Protein AF-A0A843DDK5-F1 (afdb_monomer)

Secondary structure (DSSP, 8-state):
--PPPPPPPPPSS---SHHHHHHHHSS--SEEEEESS----STTSHHHHHHHHHHHTT--EEEEES--SS-TT-GGGGTT-S-SSEEEEE--SS-HHHHHB-TTSPBPPS--

Mean predicted aligned error: 5.79 Å

Foldseek 3Di:
DDDQAAAADDDPAAAAALVVLCVRPVDQFQEEEEELADDDCDCLWQVNVVCRVVNRSVTRYHYQYNFDPVPPVCCSVCRRHDHNHYYHYDYGSDDPQVVQADPVSHGDDDDD

pLDDT: mean 89.42, std 11.55, range [43.41, 98.38]

Sequence (112 aa):
MFTARPPLPQPKYLPIQQAEAKKLWNKNPDIILVSADAYVDHPSFPTALLGRTLIEAGYSVAVISQPDWKDRSGKSFAEFGKPNLFFAVVPGAVDPMINAYTPALRKRRDDA

Radius of gyration: 15.98 Å; Cα contacts (8 Å, |Δi|>4): 189; chains: 1; bounding box: 42×28×43 Å

Structure (mmCIF, N/CA/C/O backbone):
data_AF-A0A843DDK5-F1
#
_entry.id   AF-A0A843DDK5-F1
#
loop_
_atom_site.group_PDB
_atom_site.id
_atom_site.type_symbol
_atom_site.label_atom_id
_atom_site.label_alt_id
_atom_site.label_comp_id
_atom_site.label_asym_id
_atom_site.label_entity_id
_atom_site.label_seq_id
_atom_site.pdbx_PDB_ins_code
_atom_site.Cartn_x
_atom_site.Cartn_y
_atom_site.Cartn_z
_atom_site.occupancy
_atom_site.B_iso_or_equiv
_atom_site.auth_seq_id
_atom_site.auth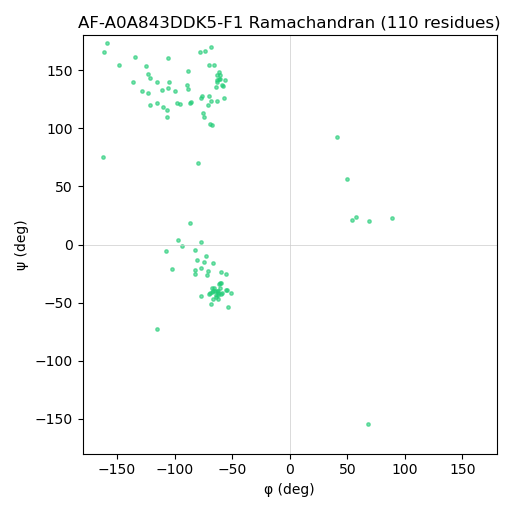_comp_id
_atom_site.auth_asym_id
_atom_site.auth_atom_id
_atom_site.pdbx_PDB_model_num
ATOM 1 N N . MET A 1 1 ? -19.831 -17.045 12.026 1.00 43.41 1 MET A N 1
ATOM 2 C CA . MET A 1 1 ? -20.463 -16.047 11.139 1.00 43.41 1 MET A CA 1
ATOM 3 C C . MET A 1 1 ? -19.477 -14.888 11.027 1.00 43.41 1 MET A C 1
ATOM 5 O O . MET A 1 1 ? -19.295 -14.187 12.011 1.00 43.41 1 MET A O 1
ATOM 9 N N . PHE A 1 2 ? -18.724 -14.773 9.929 1.00 55.59 2 PHE A N 1
ATOM 10 C CA . PHE A 1 2 ? -17.819 -13.633 9.733 1.00 55.59 2 PHE A CA 1
ATOM 11 C C . PHE A 1 2 ? -18.684 -12.426 9.376 1.00 55.59 2 PHE A C 1
ATOM 13 O O . PHE A 1 2 ? -19.304 -12.414 8.316 1.00 55.59 2 PHE A O 1
ATOM 20 N N . THR A 1 3 ? -18.802 -11.452 10.273 1.00 60.28 3 THR A N 1
ATOM 21 C CA . THR A 1 3 ? -19.447 -10.187 9.928 1.00 60.28 3 THR A CA 1
ATOM 22 C C . THR A 1 3 ? -18.506 -9.441 8.987 1.00 60.28 3 THR A C 1
ATOM 24 O O . THR A 1 3 ? -17.344 -9.198 9.318 1.00 60.28 3 THR A O 1
ATOM 27 N N . ALA A 1 4 ? -18.972 -9.144 7.774 1.00 69.31 4 ALA A N 1
ATOM 28 C CA . ALA A 1 4 ? -18.212 -8.325 6.839 1.00 69.31 4 ALA A CA 1
ATOM 29 C C . ALA A 1 4 ? -17.916 -6.967 7.497 1.00 69.31 4 ALA A C 1
ATOM 31 O O . ALA A 1 4 ? -18.791 -6.390 8.152 1.00 69.31 4 ALA A O 1
ATOM 32 N N . ARG A 1 5 ? -16.680 -6.471 7.365 1.00 86.31 5 ARG A N 1
ATOM 33 C CA . ARG A 1 5 ? -16.356 -5.115 7.820 1.00 86.31 5 ARG A CA 1
ATOM 34 C C . ARG A 1 5 ? -17.175 -4.108 7.006 1.00 86.31 5 ARG A C 1
ATOM 36 O O . ARG A 1 5 ? -17.346 -4.315 5.806 1.00 86.31 5 ARG A O 1
ATOM 43 N N . PRO A 1 6 ? -17.672 -3.026 7.628 1.00 89.62 6 PRO A N 1
ATOM 44 C CA . PRO A 1 6 ? -18.293 -1.951 6.871 1.00 89.62 6 PRO A CA 1
ATOM 45 C C . PRO A 1 6 ? -17.254 -1.297 5.938 1.00 89.62 6 PRO A C 1
ATOM 47 O O . PRO A 1 6 ? -16.083 -1.199 6.323 1.00 89.62 6 PRO A O 1
ATOM 50 N N . PRO A 1 7 ? -17.663 -0.841 4.741 1.00 90.38 7 PRO A N 1
ATOM 51 C CA . PRO A 1 7 ? -16.771 -0.160 3.808 1.00 90.38 7 PRO A CA 1
ATOM 52 C C . PRO A 1 7 ? -16.206 1.118 4.434 1.00 90.38 7 PRO A C 1
ATOM 54 O O . PRO A 1 7 ? -16.911 1.840 5.146 1.00 90.38 7 PRO A O 1
ATOM 57 N N . LEU A 1 8 ? -14.937 1.417 4.152 1.00 95.38 8 LEU A N 1
ATOM 58 C CA . LEU A 1 8 ? -14.329 2.693 4.525 1.00 95.38 8 LEU A CA 1
ATOM 59 C C . LEU A 1 8 ? -14.555 3.733 3.413 1.00 95.38 8 LEU A C 1
ATOM 61 O O . LEU A 1 8 ? -14.621 3.372 2.236 1.00 95.38 8 LEU A O 1
ATOM 65 N N . PRO A 1 9 ? -14.664 5.031 3.751 1.00 95.19 9 PRO A N 1
ATOM 66 C CA . PRO A 1 9 ? -14.788 6.080 2.747 1.00 95.19 9 PRO A CA 1
ATOM 67 C C . PRO A 1 9 ? -13.524 6.158 1.882 1.00 95.19 9 PRO A C 1
ATOM 69 O O . PRO A 1 9 ? -12.401 6.146 2.390 1.00 95.19 9 PRO A O 1
ATOM 72 N N . GLN A 1 10 ? -13.716 6.279 0.568 1.00 96.38 10 GLN A N 1
ATOM 73 C CA . GLN A 1 10 ? -12.619 6.407 -0.388 1.00 96.38 10 GLN A CA 1
ATOM 74 C C . GLN A 1 10 ? -11.910 7.765 -0.219 1.00 96.38 10 GLN A C 1
ATOM 76 O O . GLN A 1 10 ? -12.559 8.808 -0.334 1.00 96.38 10 GLN A O 1
ATOM 81 N N . PRO A 1 11 ? -10.585 7.797 0.020 1.00 96.38 11 PRO A N 1
ATOM 82 C CA . PRO A 1 11 ? -9.834 9.047 0.057 1.00 96.38 11 PRO A CA 1
ATOM 83 C C . PRO A 1 11 ? -9.657 9.611 -1.360 1.00 96.38 11 PRO A C 1
ATOM 85 O O . PRO A 1 11 ? -9.856 8.909 -2.350 1.00 96.38 11 PRO A O 1
ATOM 88 N N . LYS A 1 12 ? -9.235 10.874 -1.498 1.00 95.19 12 LYS A N 1
ATOM 89 C CA . LYS A 1 12 ? -8.925 11.435 -2.828 1.00 95.19 12 LYS A CA 1
ATOM 90 C C . LYS A 1 12 ? -7.803 10.651 -3.523 1.00 95.19 12 LYS A C 1
ATOM 92 O O . LYS A 1 12 ? -7.898 10.420 -4.718 1.00 95.19 12 LYS A O 1
ATOM 97 N N . TYR A 1 13 ? -6.812 10.207 -2.755 1.00 95.50 13 TYR A N 1
ATOM 98 C CA . TYR A 1 13 ? -5.710 9.333 -3.158 1.00 95.50 13 TYR A CA 1
ATOM 99 C C . TYR A 1 13 ? -5.297 8.453 -1.974 1.00 95.50 13 TYR A C 1
ATOM 101 O O . TYR A 1 13 ? -5.536 8.824 -0.821 1.00 95.50 13 TYR A O 1
ATOM 109 N N . LEU A 1 14 ? -4.713 7.280 -2.242 1.00 96.81 14 LEU A N 1
ATOM 110 C CA . LEU A 1 14 ? -4.161 6.422 -1.193 1.00 96.81 14 LEU A CA 1
ATOM 111 C C . LEU A 1 14 ? -3.004 7.144 -0.481 1.00 96.81 14 LEU A C 1
ATOM 113 O O . LEU A 1 14 ? -2.214 7.813 -1.150 1.00 96.81 14 LEU A O 1
ATOM 117 N N . PRO A 1 15 ? -2.887 7.024 0.854 1.00 97.12 15 PRO A N 1
ATOM 118 C CA . PRO A 1 15 ? -1.822 7.693 1.582 1.00 97.12 15 PRO A CA 1
ATOM 119 C C . PRO A 1 15 ? -0.473 7.052 1.261 1.00 97.12 15 PRO A C 1
ATOM 121 O O . PRO A 1 15 ? -0.300 5.838 1.420 1.00 97.12 15 PRO A O 1
ATOM 124 N N . ILE A 1 16 ? 0.476 7.895 0.861 1.00 95.81 16 ILE A N 1
ATOM 125 C CA . ILE A 1 16 ? 1.875 7.517 0.605 1.00 95.81 16 ILE A CA 1
ATOM 126 C C . ILE A 1 16 ? 2.824 8.026 1.692 1.00 95.81 16 ILE A C 1
ATOM 128 O O . ILE A 1 16 ? 3.990 7.671 1.686 1.00 95.81 16 ILE A O 1
ATOM 132 N N . GLN A 1 17 ? 2.318 8.818 2.644 1.00 94.44 17 GLN A N 1
ATOM 133 C CA . GLN A 1 17 ? 3.075 9.305 3.797 1.00 94.44 17 GLN A CA 1
ATOM 134 C C . GLN A 1 17 ? 2.412 8.913 5.115 1.00 94.44 17 GLN A C 1
ATOM 136 O O . GLN A 1 17 ? 1.180 8.917 5.249 1.00 94.44 17 GLN A O 1
ATOM 141 N N . GLN A 1 18 ? 3.227 8.672 6.144 1.00 93.94 18 GLN A N 1
ATOM 142 C CA . GLN A 1 18 ? 2.742 8.304 7.479 1.00 93.94 18 GLN A CA 1
ATOM 143 C C . GLN A 1 18 ? 1.745 9.325 8.061 1.00 93.94 18 GLN A C 1
ATOM 145 O O . GLN A 1 18 ? 0.748 8.943 8.680 1.00 93.94 18 GLN A O 1
ATOM 150 N N . ALA A 1 19 ? 1.983 10.623 7.847 1.00 94.38 19 ALA A N 1
ATOM 151 C CA . ALA A 1 19 ? 1.113 11.687 8.348 1.00 94.38 19 ALA A CA 1
ATOM 152 C C . ALA A 1 19 ? -0.285 11.652 7.702 1.00 94.38 19 ALA A C 1
ATOM 154 O O . ALA A 1 19 ? -1.293 11.819 8.392 1.00 94.38 19 ALA A O 1
ATOM 155 N N . GLU A 1 20 ? -0.355 11.378 6.396 1.00 95.38 20 GLU A N 1
ATOM 156 C CA . GLU A 1 20 ? -1.613 11.228 5.659 1.00 95.38 20 GLU A CA 1
ATOM 157 C C . GLU A 1 20 ? -2.383 9.993 6.124 1.00 95.38 20 GLU A C 1
ATOM 159 O O . GLU A 1 20 ? -3.572 10.086 6.431 1.00 95.38 20 GLU A O 1
ATOM 164 N N . ALA A 1 21 ? -1.697 8.851 6.253 1.00 95.94 21 ALA A N 1
ATOM 165 C CA . ALA A 1 21 ? -2.304 7.615 6.742 1.00 95.94 21 ALA A CA 1
ATOM 166 C C . ALA A 1 21 ? -2.867 7.790 8.157 1.00 95.94 21 ALA A C 1
ATOM 168 O O . ALA A 1 21 ? -3.991 7.370 8.435 1.00 95.94 21 ALA A O 1
ATOM 169 N N . LYS A 1 22 ? -2.130 8.471 9.044 1.00 94.62 22 LYS A N 1
ATOM 170 C CA . LYS A 1 22 ? -2.597 8.766 10.404 1.00 94.62 22 LYS A CA 1
ATOM 171 C C . LYS A 1 22 ? -3.835 9.663 10.397 1.00 94.62 22 LYS A C 1
ATOM 173 O O . LYS A 1 22 ? -4.754 9.418 11.173 1.00 94.62 22 LYS A O 1
ATOM 178 N N . LYS A 1 23 ? -3.882 10.662 9.510 1.00 95.19 23 LYS A N 1
ATOM 179 C CA . LYS A 1 23 ? -5.038 11.557 9.351 1.00 95.19 23 LYS A CA 1
ATOM 180 C C . LYS A 1 23 ? -6.276 10.828 8.816 1.00 95.19 23 LYS A C 1
ATOM 182 O O . LYS A 1 23 ? -7.375 11.118 9.274 1.00 95.19 23 LYS A O 1
ATOM 187 N N . LEU A 1 24 ? -6.108 9.911 7.863 1.00 96.19 24 LEU A N 1
ATOM 188 C CA . LEU A 1 24 ? -7.218 9.178 7.245 1.00 96.19 24 LEU A CA 1
ATOM 189 C C . LEU A 1 24 ? -7.757 8.061 8.142 1.00 96.19 24 LEU A C 1
ATOM 191 O O . LEU A 1 24 ? -8.968 7.899 8.269 1.00 96.19 24 LEU A O 1
ATOM 195 N N . TRP A 1 25 ? -6.865 7.283 8.755 1.00 95.19 25 TRP A N 1
ATOM 196 C CA . TRP A 1 25 ? -7.244 6.039 9.423 1.00 95.19 25 TRP A CA 1
ATOM 197 C C . TRP A 1 25 ? -7.330 6.159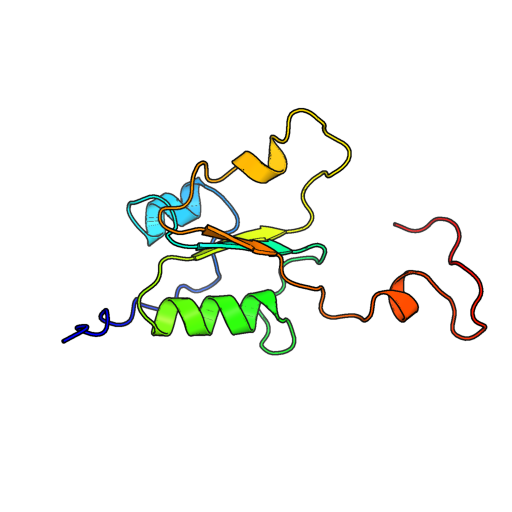 10.939 1.00 95.19 25 TRP A C 1
ATOM 199 O O . TRP A 1 25 ? -7.989 5.331 11.560 1.00 95.19 25 TRP A O 1
ATOM 209 N N . ASN A 1 26 ? -6.677 7.157 11.546 1.00 93.75 26 ASN A N 1
ATOM 210 C CA . ASN A 1 26 ? -6.553 7.304 13.002 1.00 93.75 26 ASN A CA 1
ATOM 211 C C . ASN A 1 26 ? -5.978 6.052 13.713 1.00 93.75 26 ASN A C 1
ATOM 213 O O . ASN A 1 26 ? -6.165 5.841 14.909 1.00 93.75 26 ASN A O 1
ATOM 217 N N . LYS A 1 27 ? -5.283 5.198 12.958 1.00 93.69 27 LYS A N 1
ATOM 218 C CA . LYS A 1 27 ? -4.583 3.982 13.388 1.00 93.69 27 LYS A CA 1
ATOM 219 C C . LYS A 1 27 ? -3.529 3.621 12.340 1.00 93.69 27 LYS A C 1
ATOM 221 O O . LYS A 1 27 ? -3.506 4.211 11.258 1.00 93.69 27 LYS A O 1
ATOM 226 N N . ASN A 1 28 ? -2.696 2.622 12.628 1.00 95.44 28 ASN A N 1
ATOM 227 C CA . ASN A 1 28 ? -1.830 2.045 11.602 1.00 95.44 28 ASN A CA 1
ATOM 228 C C . ASN A 1 28 ? -2.674 1.432 10.466 1.00 95.44 28 ASN A C 1
ATOM 230 O O . ASN A 1 28 ? -3.779 0.935 10.729 1.00 95.44 28 ASN A O 1
ATOM 234 N N . PRO A 1 29 ? -2.179 1.443 9.215 1.00 97.88 29 PRO A N 1
ATOM 235 C CA . PRO A 1 29 ? -2.826 0.742 8.114 1.00 97.88 29 PRO A CA 1
ATOM 236 C C . PRO A 1 29 ? -2.995 -0.747 8.432 1.00 97.88 29 PRO A C 1
ATOM 238 O O . PRO A 1 29 ? -2.127 -1.376 9.040 1.00 97.88 29 PRO A O 1
ATOM 241 N N . ASP A 1 30 ? -4.118 -1.323 8.023 1.00 97.94 30 ASP A N 1
ATOM 242 C CA . ASP A 1 30 ? -4.315 -2.764 8.099 1.00 97.94 30 ASP A CA 1
ATOM 243 C C . ASP A 1 30 ? -3.405 -3.466 7.091 1.00 97.94 30 ASP A C 1
ATOM 245 O O . ASP A 1 30 ? -2.780 -4.471 7.426 1.00 97.94 30 ASP A O 1
ATOM 249 N N . ILE A 1 31 ? -3.303 -2.904 5.885 1.00 98.38 31 ILE A N 1
ATOM 250 C CA . ILE A 1 31 ? -2.514 -3.446 4.782 1.00 98.38 31 ILE A CA 1
ATOM 251 C C . ILE A 1 31 ? -1.603 -2.344 4.239 1.00 98.38 31 ILE A C 1
ATOM 253 O O . ILE A 1 31 ? -2.053 -1.230 3.968 1.00 98.38 31 ILE A O 1
ATOM 257 N N . ILE A 1 32 ? -0.321 -2.657 4.063 1.00 98.31 32 ILE A N 1
ATOM 258 C CA . ILE A 1 32 ? 0.635 -1.771 3.388 1.00 98.31 32 ILE A CA 1
ATOM 259 C C . ILE A 1 32 ? 0.998 -2.406 2.048 1.00 98.31 32 ILE A C 1
ATOM 261 O O . ILE A 1 32 ? 1.536 -3.514 2.010 1.00 98.31 32 ILE A O 1
ATOM 265 N N . LEU A 1 33 ? 0.686 -1.715 0.954 1.00 97.75 33 LEU A N 1
ATOM 266 C CA . LEU A 1 33 ? 1.041 -2.129 -0.398 1.00 97.75 33 LEU A CA 1
ATOM 267 C C . LEU A 1 33 ? 2.451 -1.638 -0.713 1.00 97.75 33 LEU A C 1
ATOM 269 O O . LEU A 1 33 ? 2.712 -0.441 -0.658 1.00 97.75 33 LEU A O 1
ATOM 273 N N . VAL A 1 34 ? 3.347 -2.548 -1.067 1.00 96.69 34 VAL A N 1
ATOM 274 C CA . VAL A 1 34 ? 4.713 -2.237 -1.485 1.00 96.69 34 VAL A CA 1
ATOM 275 C C . VAL A 1 34 ? 4.801 -2.447 -2.989 1.00 96.69 34 VAL A C 1
ATOM 277 O O . VAL A 1 34 ? 4.618 -3.567 -3.464 1.00 96.69 34 VAL A O 1
ATOM 280 N N . SER A 1 35 ? 5.058 -1.376 -3.735 1.00 93.56 35 SER A N 1
ATOM 281 C CA . SER A 1 35 ? 5.155 -1.403 -5.196 1.00 93.56 35 SER A CA 1
ATOM 282 C C . SER A 1 35 ? 6.567 -1.060 -5.658 1.00 93.56 35 SER A C 1
ATOM 284 O O . SER A 1 35 ? 7.199 -0.153 -5.119 1.00 93.56 35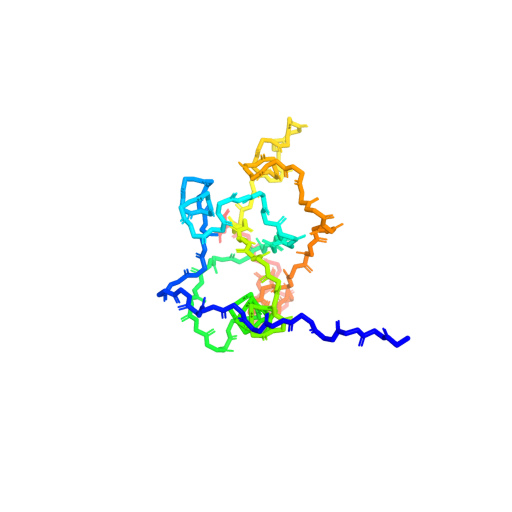 SER A O 1
ATOM 286 N N . ALA A 1 36 ? 7.049 -1.765 -6.682 1.00 87.38 36 ALA A N 1
ATOM 287 C CA . ALA A 1 36 ? 8.286 -1.419 -7.390 1.00 87.38 36 ALA A CA 1
ATOM 288 C C . ALA A 1 36 ? 8.079 -0.326 -8.461 1.00 87.38 36 ALA A C 1
ATOM 290 O O . ALA A 1 36 ? 9.041 0.115 -9.086 1.00 87.38 36 ALA A O 1
ATOM 291 N N . ASP A 1 37 ? 6.834 0.097 -8.678 1.00 88.88 37 ASP A N 1
ATOM 292 C CA . ASP A 1 37 ? 6.448 1.136 -9.630 1.00 88.88 37 ASP A CA 1
ATOM 293 C C . ASP A 1 37 ? 6.079 2.430 -8.893 1.00 88.88 37 ASP A C 1
ATOM 295 O O . ASP A 1 37 ? 5.770 2.417 -7.693 1.00 88.88 37 ASP A O 1
ATOM 299 N N . ALA A 1 38 ? 6.100 3.549 -9.613 1.00 90.38 38 ALA A N 1
ATOM 300 C CA . ALA A 1 38 ? 5.596 4.808 -9.092 1.00 90.38 38 ALA A CA 1
ATOM 301 C C . ALA A 1 38 ? 4.101 4.679 -8.766 1.00 90.38 38 ALA A C 1
ATOM 303 O O . ALA A 1 38 ? 3.332 4.028 -9.481 1.00 90.38 38 ALA A O 1
ATOM 304 N N . TYR A 1 39 ? 3.668 5.315 -7.678 1.00 93.69 39 TYR A N 1
ATOM 305 C CA . TYR A 1 39 ? 2.249 5.354 -7.362 1.00 93.69 39 TYR A CA 1
ATOM 306 C C . TYR A 1 39 ? 1.528 6.339 -8.289 1.00 93.69 39 TYR A C 1
ATOM 308 O O . TYR A 1 39 ? 1.717 7.552 -8.207 1.00 93.69 39 TYR A O 1
ATOM 316 N N . VAL A 1 40 ? 0.669 5.797 -9.152 1.00 93.81 40 VAL A N 1
ATOM 317 C CA . VAL A 1 40 ? -0.271 6.548 -9.985 1.00 93.81 40 VAL A CA 1
ATOM 318 C C . VAL A 1 40 ? -1.673 6.068 -9.641 1.00 93.81 40 VAL A C 1
ATOM 320 O O . VAL A 1 40 ? -1.984 4.886 -9.784 1.00 93.81 40 VAL A O 1
ATOM 323 N N . ASP A 1 41 ? -2.528 6.979 -9.179 1.00 93.75 41 ASP A N 1
ATOM 324 C CA . ASP A 1 41 ? -3.906 6.660 -8.795 1.00 93.75 41 ASP A CA 1
ATOM 325 C C . ASP A 1 41 ? -4.809 6.557 -10.033 1.00 93.75 41 ASP A C 1
ATOM 327 O O . ASP A 1 41 ? -5.613 7.439 -10.334 1.00 93.75 41 ASP A O 1
ATOM 331 N N . HIS A 1 42 ? -4.599 5.497 -10.811 1.00 93.44 42 HIS A N 1
ATOM 332 C CA . HIS A 1 42 ? -5.313 5.215 -12.051 1.00 93.44 42 HIS A CA 1
ATOM 333 C C . HIS A 1 42 ? -5.709 3.731 -12.102 1.00 93.44 42 HIS A C 1
ATOM 335 O O . HIS A 1 42 ? -4.895 2.883 -11.741 1.00 93.44 42 HIS A O 1
ATOM 341 N N . PRO A 1 43 ? -6.913 3.367 -12.587 1.00 91.88 43 PRO A N 1
ATOM 342 C CA . PRO A 1 43 ? -7.399 1.980 -12.571 1.00 91.88 43 PRO A CA 1
ATOM 343 C C . PRO A 1 43 ? -6.516 0.979 -13.338 1.00 91.88 43 PRO A C 1
ATOM 345 O O . PRO A 1 43 ? -6.536 -0.208 -13.031 1.00 91.88 43 PRO A O 1
ATOM 348 N N . SER A 1 44 ? -5.714 1.439 -14.303 1.00 90.94 44 SER A N 1
ATOM 349 C CA . SER A 1 44 ? -4.721 0.600 -15.000 1.00 90.94 44 SER A CA 1
ATOM 350 C C . SER A 1 44 ? -3.496 0.234 -14.152 1.00 90.94 44 SER A C 1
ATOM 352 O O . SER A 1 44 ? -2.693 -0.584 -14.590 1.00 90.94 44 SER A O 1
ATOM 354 N N . PHE A 1 45 ? -3.321 0.838 -12.973 1.00 93.38 45 PHE A N 1
ATOM 355 C CA . PHE A 1 45 ? -2.214 0.548 -12.066 1.00 93.38 45 PHE A CA 1
ATOM 356 C C . PHE A 1 45 ? -2.680 -0.432 -10.980 1.00 93.38 45 PHE A C 1
ATOM 358 O O . PHE A 1 45 ? -3.605 -0.108 -10.224 1.00 93.38 45 PHE A O 1
ATOM 365 N N . PRO A 1 46 ? -2.032 -1.606 -10.840 1.00 92.88 46 PRO A N 1
ATOM 366 C CA . PRO A 1 46 ? -2.446 -2.635 -9.886 1.00 92.88 46 PRO A CA 1
ATOM 367 C C . PRO A 1 46 ? -2.554 -2.130 -8.444 1.00 92.88 46 PRO A C 1
ATOM 369 O O . PRO A 1 46 ? -3.486 -2.490 -7.729 1.00 92.88 46 PRO A O 1
ATOM 372 N N . THR A 1 47 ? -1.631 -1.261 -8.019 1.00 96.38 47 THR A N 1
ATOM 373 C CA . THR A 1 47 ? -1.618 -0.687 -6.666 1.00 96.38 47 THR A CA 1
ATOM 374 C C . THR A 1 47 ? -2.865 0.147 -6.376 1.00 96.38 47 THR A C 1
ATOM 376 O O . THR A 1 47 ? -3.448 0.009 -5.301 1.00 96.38 47 THR A O 1
ATOM 379 N N . ALA A 1 48 ? -3.293 0.981 -7.329 1.00 95.94 48 ALA A N 1
ATOM 380 C CA . ALA A 1 48 ? -4.484 1.808 -7.178 1.00 95.94 48 ALA A CA 1
ATOM 381 C C . ALA A 1 48 ? -5.740 0.934 -7.160 1.00 95.94 48 ALA A C 1
ATOM 383 O O . ALA A 1 48 ? -6.513 1.000 -6.207 1.00 95.94 48 ALA A O 1
ATOM 384 N N . LEU A 1 49 ? -5.891 0.044 -8.147 1.00 95.69 49 LEU A N 1
ATOM 385 C CA . LEU A 1 49 ? -7.022 -0.883 -8.224 1.00 95.69 49 LEU A CA 1
ATOM 386 C C . LEU A 1 49 ? -7.182 -1.685 -6.923 1.00 95.69 49 LEU A C 1
ATOM 388 O O . LEU A 1 49 ? -8.237 -1.646 -6.294 1.00 95.69 49 LEU A O 1
ATOM 392 N N . LEU A 1 50 ? -6.112 -2.352 -6.482 1.00 96.50 50 LEU A N 1
ATOM 393 C CA . LEU A 1 50 ? -6.132 -3.193 -5.289 1.00 96.50 50 LEU A CA 1
ATOM 394 C C . LEU A 1 50 ? -6.413 -2.378 -4.021 1.00 96.50 50 LEU A C 1
ATOM 396 O O . LEU A 1 50 ? -7.230 -2.786 -3.198 1.00 96.50 50 LEU A O 1
ATOM 400 N N . GLY A 1 51 ? -5.763 -1.223 -3.857 1.00 97.00 51 GLY A N 1
ATOM 401 C CA . GLY A 1 51 ? -5.965 -0.374 -2.685 1.00 97.00 51 GLY A CA 1
ATOM 402 C C . GLY A 1 51 ? -7.399 0.141 -2.577 1.00 97.00 51 GLY A C 1
ATOM 403 O O . GLY A 1 51 ? -7.985 0.089 -1.496 1.00 97.00 51 GLY A O 1
ATOM 404 N N . ARG A 1 52 ? -8.000 0.555 -3.701 1.00 97.31 52 ARG A N 1
ATOM 405 C CA . ARG A 1 52 ? -9.404 0.987 -3.759 1.00 97.31 52 ARG A CA 1
ATOM 406 C C . ARG A 1 52 ? -10.355 -0.149 -3.383 1.00 97.31 52 ARG A C 1
ATOM 408 O O . ARG A 1 52 ? -11.207 0.057 -2.520 1.00 97.31 52 ARG A O 1
ATOM 415 N N . THR A 1 53 ? -10.160 -1.347 -3.937 1.00 96.50 53 THR A N 1
ATOM 416 C CA . THR A 1 53 ? -10.976 -2.530 -3.611 1.00 96.50 53 THR A CA 1
ATOM 417 C C . THR A 1 53 ? -10.858 -2.934 -2.137 1.00 96.50 53 THR A C 1
ATOM 419 O O . THR A 1 53 ? -11.854 -3.275 -1.503 1.00 96.50 53 THR A O 1
ATOM 422 N N . LEU A 1 54 ? -9.658 -2.869 -1.555 1.00 97.06 54 LEU A N 1
ATOM 423 C CA . LEU A 1 54 ? -9.441 -3.194 -0.141 1.00 97.06 54 LEU A CA 1
ATOM 424 C C . LEU A 1 54 ? -10.100 -2.179 0.806 1.00 97.06 54 LEU A C 1
ATOM 426 O O . LEU A 1 54 ? -10.655 -2.575 1.832 1.00 97.06 54 LEU A O 1
ATOM 430 N N . ILE A 1 55 ? -10.087 -0.889 0.459 1.00 97.38 55 ILE A N 1
ATOM 431 C CA . ILE A 1 55 ? -10.788 0.159 1.221 1.00 97.38 55 ILE A CA 1
ATOM 432 C C . ILE A 1 55 ? -12.303 -0.069 1.193 1.00 97.38 55 ILE A C 1
ATOM 434 O O . ILE A 1 55 ? -12.953 -0.016 2.240 1.00 97.38 55 ILE A O 1
ATOM 438 N N . GLU A 1 56 ? -12.855 -0.407 0.027 1.00 96.31 56 GLU A N 1
ATOM 439 C CA . GLU A 1 56 ? -14.263 -0.802 -0.117 1.00 96.31 56 GLU A CA 1
ATOM 440 C C . GLU A 1 56 ? -14.611 -2.052 0.697 1.00 96.31 56 GLU A C 1
ATOM 442 O O . GLU A 1 56 ? -15.699 -2.137 1.258 1.00 96.31 56 GLU A O 1
ATOM 447 N N . ALA A 1 57 ? -13.674 -2.987 0.853 1.00 96.06 57 ALA A N 1
ATOM 448 C CA . ALA A 1 57 ? -13.835 -4.147 1.728 1.00 96.06 57 ALA A CA 1
ATOM 449 C C . ALA A 1 57 ? -13.647 -3.833 3.233 1.00 96.06 57 ALA A C 1
ATOM 451 O O . ALA A 1 57 ? -13.722 -4.736 4.069 1.00 96.06 57 ALA A O 1
ATOM 452 N N . GLY A 1 58 ? -13.405 -2.569 3.600 1.00 96.69 58 GLY A N 1
ATOM 453 C CA . GLY A 1 58 ? -13.308 -2.123 4.991 1.00 96.69 58 GLY A CA 1
ATOM 454 C C . GLY A 1 58 ? -11.906 -2.220 5.608 1.00 96.69 58 GLY A C 1
ATOM 455 O O . GLY A 1 58 ? -11.772 -2.313 6.835 1.00 96.69 58 GLY A O 1
ATOM 456 N N . TYR A 1 59 ? -10.849 -2.234 4.792 1.00 97.44 59 TYR A N 1
ATOM 457 C CA . TYR A 1 59 ? -9.458 -2.265 5.256 1.00 97.44 59 TYR A CA 1
ATOM 458 C C . TYR A 1 59 ? -8.776 -0.910 5.073 1.00 97.44 59 TYR A C 1
ATOM 460 O O . TYR A 1 59 ? -8.865 -0.296 4.013 1.00 97.44 59 TYR A O 1
ATOM 468 N N . SER A 1 60 ? -8.053 -0.440 6.095 1.00 97.75 60 SER A N 1
ATOM 469 C CA . SER A 1 60 ? -7.206 0.748 5.941 1.00 97.75 60 SER A CA 1
ATOM 470 C C . SER A 1 60 ? -5.937 0.391 5.169 1.00 97.75 60 SER A C 1
ATOM 472 O O . SER A 1 60 ? -5.220 -0.539 5.543 1.00 97.75 60 SER A O 1
ATOM 474 N N . VAL A 1 61 ? -5.645 1.143 4.108 1.00 98.12 61 VAL A N 1
ATOM 475 C CA . VAL A 1 61 ? -4.530 0.866 3.192 1.00 98.12 61 VAL A CA 1
ATOM 476 C C . VAL A 1 61 ? -3.566 2.046 3.139 1.00 98.12 61 VAL A C 1
ATOM 478 O O . VAL A 1 61 ? -3.990 3.201 3.190 1.00 98.12 61 VAL A O 1
ATOM 481 N N . ALA A 1 62 ? -2.273 1.756 3.030 1.00 98.12 62 ALA A N 1
ATOM 482 C CA . ALA A 1 62 ? -1.239 2.721 2.662 1.00 98.12 62 ALA A CA 1
ATOM 483 C C . ALA A 1 62 ? -0.303 2.128 1.604 1.00 98.12 62 ALA A C 1
ATOM 485 O O . ALA A 1 62 ? -0.267 0.908 1.427 1.00 98.12 62 ALA A O 1
ATOM 486 N N . VAL A 1 63 ? 0.432 2.985 0.898 1.00 97.88 63 VAL A N 1
ATOM 487 C CA . VAL A 1 63 ? 1.297 2.588 -0.218 1.00 97.88 63 VAL A CA 1
ATOM 488 C C . VAL A 1 63 ? 2.731 3.040 0.041 1.00 97.88 63 VAL A C 1
ATOM 490 O O . VAL A 1 63 ? 2.967 4.204 0.334 1.00 97.88 63 VAL A O 1
ATOM 493 N N . ILE A 1 64 ? 3.683 2.124 -0.122 1.00 97.00 64 ILE A N 1
ATOM 494 C CA . ILE A 1 64 ? 5.114 2.407 -0.254 1.00 97.00 64 ILE A CA 1
ATOM 495 C C . ILE A 1 64 ? 5.469 2.173 -1.724 1.00 97.00 64 ILE A C 1
ATOM 497 O O . ILE A 1 64 ? 5.465 1.032 -2.194 1.00 97.00 64 ILE A O 1
ATOM 501 N N . SER A 1 65 ? 5.751 3.243 -2.462 1.00 94.56 65 SER A N 1
ATOM 502 C CA . SER A 1 65 ? 6.173 3.171 -3.865 1.00 94.56 65 SER A CA 1
ATOM 503 C C . SER A 1 65 ? 7.683 3.305 -3.983 1.00 94.56 65 SER A C 1
ATOM 505 O O . SER A 1 65 ? 8.251 4.237 -3.421 1.00 94.56 65 SER A O 1
ATOM 507 N N . GLN A 1 66 ? 8.308 2.413 -4.751 1.00 92.31 66 GLN A N 1
ATOM 508 C CA . GLN A 1 66 ? 9.743 2.420 -5.048 1.00 92.31 66 GLN A CA 1
ATOM 509 C C . GLN A 1 66 ? 10.626 2.560 -3.792 1.00 92.31 66 GLN A C 1
ATOM 511 O O . GLN A 1 66 ? 11.438 3.483 -3.711 1.00 92.31 66 GLN A O 1
ATOM 516 N N . PRO A 1 67 ? 10.486 1.669 -2.790 1.00 93.44 67 PRO A N 1
ATOM 517 C CA . PRO A 1 67 ? 11.358 1.717 -1.623 1.00 93.44 67 PRO A CA 1
ATOM 518 C C . PRO A 1 67 ? 12.823 1.525 -2.031 1.00 93.44 67 PRO A C 1
ATOM 520 O O . PRO A 1 67 ? 13.126 0.745 -2.940 1.00 93.44 67 PRO A O 1
ATOM 523 N N . ASP A 1 68 ? 13.742 2.184 -1.320 1.00 92.62 68 ASP A N 1
ATOM 524 C CA . ASP A 1 68 ? 15.169 1.931 -1.497 1.00 92.62 68 ASP A CA 1
ATOM 525 C C . ASP A 1 68 ? 15.502 0.519 -1.001 1.00 92.62 68 ASP A C 1
ATOM 527 O O . ASP A 1 68 ? 15.591 0.241 0.195 1.00 92.62 68 ASP A O 1
ATOM 531 N N . TRP A 1 69 ? 15.666 -0.395 -1.952 1.00 89.19 69 TRP A N 1
ATOM 532 C CA . TRP A 1 69 ? 15.995 -1.790 -1.690 1.00 89.19 69 TRP A CA 1
ATOM 533 C C . TRP A 1 69 ? 17.489 -2.012 -1.414 1.00 89.19 69 TRP A C 1
ATOM 535 O O . TRP A 1 69 ? 17.867 -3.092 -0.953 1.00 89.19 69 TRP A O 1
ATOM 545 N N . LYS A 1 70 ? 18.350 -1.024 -1.702 1.00 91.12 70 LYS A N 1
ATOM 546 C CA . LYS A 1 70 ? 19.793 -1.096 -1.423 1.00 91.12 70 LYS A CA 1
ATOM 547 C C . LYS A 1 70 ? 20.096 -0.727 0.029 1.00 91.12 70 LYS A C 1
ATOM 549 O O . LYS A 1 70 ? 21.103 -1.189 0.574 1.00 91.12 70 LYS A O 1
ATOM 554 N N . ASP A 1 71 ? 19.228 0.059 0.664 1.00 90.75 71 ASP A N 1
ATOM 555 C CA . ASP A 1 71 ? 19.324 0.376 2.084 1.00 90.75 71 ASP A CA 1
ATOM 556 C C . ASP A 1 71 ? 19.029 -0.854 2.958 1.00 90.75 71 ASP A C 1
ATOM 558 O O . ASP A 1 71 ? 17.885 -1.237 3.213 1.00 90.75 71 ASP A O 1
ATOM 562 N N . ARG A 1 72 ? 20.095 -1.449 3.503 1.00 89.25 72 ARG A N 1
ATOM 563 C CA . ARG A 1 72 ? 20.005 -2.592 4.425 1.00 89.25 72 ARG A CA 1
ATOM 564 C C . ARG A 1 72 ? 19.361 -2.250 5.768 1.00 89.25 72 ARG A C 1
ATOM 566 O O . ARG A 1 72 ? 18.995 -3.172 6.492 1.00 89.25 72 ARG A O 1
ATOM 573 N N . SER A 1 73 ? 19.235 -0.968 6.120 1.00 90.19 73 SER A N 1
ATOM 574 C CA . SER A 1 73 ? 18.522 -0.564 7.335 1.00 90.19 73 SER A CA 1
ATOM 575 C C . SER A 1 73 ? 17.002 -0.680 7.191 1.00 90.19 73 SER A C 1
ATOM 577 O O . SER A 1 73 ? 16.298 -0.701 8.199 1.00 90.19 73 SER A O 1
ATOM 579 N N . GLY A 1 74 ? 16.495 -0.808 5.956 1.00 89.12 74 GLY A N 1
ATOM 580 C CA . GLY A 1 74 ? 15.084 -1.062 5.675 1.00 89.12 74 GLY A CA 1
ATOM 581 C C . GLY A 1 74 ? 14.161 0.112 6.002 1.00 89.12 74 GLY A C 1
ATOM 582 O O . GLY A 1 74 ? 12.957 -0.093 6.160 1.00 89.12 74 GLY A O 1
ATOM 583 N N . LYS A 1 75 ? 14.692 1.339 6.108 1.00 90.50 75 LYS A N 1
ATOM 584 C CA . LYS A 1 75 ? 13.916 2.520 6.522 1.00 90.50 75 LYS A CA 1
ATOM 585 C C . LYS A 1 75 ? 12.732 2.793 5.602 1.00 90.50 75 LYS A C 1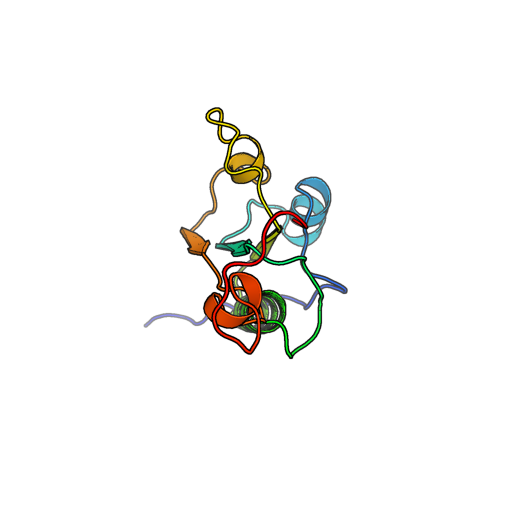
ATOM 587 O O . LYS A 1 75 ? 11.643 3.051 6.104 1.00 90.50 75 LYS A O 1
ATOM 592 N N . SER A 1 76 ? 12.917 2.664 4.287 1.00 90.00 76 SER A N 1
ATOM 593 C CA . SER A 1 76 ? 11.835 2.846 3.310 1.00 90.00 76 SER A CA 1
ATOM 594 C C . SER A 1 76 ? 10.689 1.850 3.505 1.00 90.00 76 SER A C 1
ATOM 596 O O . SER A 1 76 ? 9.533 2.204 3.323 1.00 90.00 76 SER A O 1
ATOM 598 N N . PHE A 1 77 ? 10.980 0.619 3.933 1.00 91.94 77 PHE A N 1
ATOM 599 C CA . PHE A 1 77 ? 9.949 -0.388 4.214 1.00 91.94 77 PHE A CA 1
ATOM 600 C C . PHE A 1 77 ? 9.241 -0.157 5.556 1.00 91.94 77 PHE A C 1
ATOM 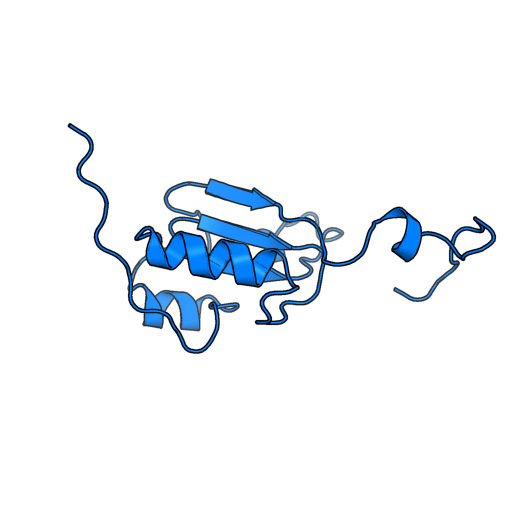602 O O . PHE A 1 77 ? 8.141 -0.663 5.773 1.00 91.94 77 PHE A O 1
ATOM 609 N N . ALA A 1 78 ? 9.864 0.604 6.458 1.00 92.56 78 ALA A N 1
ATOM 610 C CA . ALA A 1 78 ? 9.374 0.869 7.804 1.00 92.56 78 ALA A CA 1
ATOM 611 C C . ALA A 1 78 ? 8.624 2.206 7.942 1.00 92.56 78 ALA A C 1
ATOM 613 O O . ALA A 1 78 ? 8.219 2.536 9.056 1.00 92.56 78 ALA A O 1
ATOM 614 N N . GLU A 1 79 ? 8.404 2.958 6.854 1.00 92.56 79 GLU A N 1
ATOM 615 C CA . GLU A 1 79 ? 7.797 4.302 6.878 1.00 92.56 79 GLU A CA 1
ATOM 616 C C . GLU A 1 79 ? 6.475 4.362 7.667 1.00 92.56 79 GLU A C 1
ATOM 618 O O . GLU A 1 79 ? 6.248 5.266 8.471 1.00 92.56 79 GLU A O 1
ATOM 623 N N . PHE A 1 80 ? 5.616 3.356 7.496 1.00 95.19 80 PHE A N 1
ATOM 624 C CA . PHE A 1 80 ? 4.325 3.261 8.185 1.00 95.19 80 PHE A CA 1
ATOM 625 C C . PHE A 1 80 ? 4.366 2.437 9.481 1.00 95.19 80 PHE A C 1
ATOM 627 O O . PHE A 1 80 ? 3.348 2.308 10.164 1.00 95.19 80 PHE A O 1
ATOM 634 N N . GLY A 1 81 ? 5.521 1.872 9.837 1.00 93.69 81 GLY A N 1
ATOM 635 C CA . GLY A 1 81 ? 5.648 0.895 10.913 1.00 93.69 81 GLY A CA 1
ATOM 636 C C . GLY A 1 81 ? 4.973 -0.444 10.592 1.00 93.69 81 GLY A C 1
ATOM 637 O O . GLY A 1 81 ? 4.837 -0.841 9.436 1.00 93.69 81 GLY A O 1
ATOM 638 N N . LYS A 1 82 ? 4.570 -1.180 11.637 1.00 95.75 82 LYS A N 1
ATOM 639 C CA . LYS A 1 82 ? 3.946 -2.503 11.496 1.00 95.75 82 LYS A CA 1
ATOM 640 C C . LYS A 1 82 ? 2.468 -2.371 11.069 1.00 95.75 82 LYS A C 1
ATOM 642 O O . LYS A 1 82 ? 1.711 -1.714 11.792 1.00 95.75 82 LYS A O 1
ATOM 647 N N . PRO A 1 83 ? 2.037 -3.032 9.977 1.00 97.44 83 PRO A N 1
ATOM 648 C CA . PRO A 1 83 ? 0.631 -3.101 9.594 1.00 97.44 83 PRO A CA 1
ATOM 649 C C . PRO A 1 83 ? -0.157 -3.972 10.574 1.00 97.44 83 PRO A C 1
ATOM 651 O O . PRO A 1 83 ? 0.398 -4.888 11.188 1.00 97.44 83 PRO A O 1
ATOM 654 N N . ASN A 1 84 ? -1.464 -3.737 10.697 1.00 97.19 84 ASN A N 1
ATOM 655 C CA . ASN A 1 84 ? -2.290 -4.558 11.592 1.00 97.19 84 ASN A CA 1
ATOM 656 C C . ASN A 1 84 ? -2.504 -5.979 11.051 1.00 97.19 84 ASN A C 1
ATOM 658 O O . ASN A 1 84 ? -2.746 -6.888 11.842 1.00 97.19 84 ASN A O 1
ATOM 662 N N . LEU A 1 85 ? -2.430 -6.165 9.726 1.00 97.12 85 LEU A N 1
ATOM 663 C CA . LEU A 1 85 ? -2.581 -7.465 9.073 1.00 97.12 85 LEU A CA 1
ATOM 664 C C . LEU A 1 85 ? -1.284 -7.895 8.383 1.00 97.12 85 LEU A C 1
ATOM 666 O O . LEU A 1 85 ? -0.615 -8.800 8.875 1.00 97.12 85 LEU A O 1
ATOM 670 N N . PHE A 1 86 ? -0.920 -7.277 7.256 1.00 97.69 86 PHE A N 1
ATOM 671 C CA . PHE A 1 86 ? 0.242 -7.706 6.470 1.00 97.69 86 PHE A CA 1
ATOM 672 C C . PHE A 1 86 ? 0.757 -6.633 5.504 1.00 97.69 86 PHE A C 1
ATOM 674 O O . PHE A 1 86 ? 0.085 -5.645 5.204 1.00 97.69 86 PHE A O 1
ATOM 681 N N . PHE A 1 87 ? 1.965 -6.868 4.994 1.00 97.50 87 PHE A N 1
ATOM 682 C CA . PHE A 1 87 ? 2.487 -6.206 3.802 1.00 97.50 87 PHE A CA 1
ATOM 683 C C . PHE A 1 87 ? 2.100 -7.010 2.562 1.00 97.50 87 PHE A C 1
ATOM 685 O O . PHE A 1 87 ? 2.215 -8.236 2.568 1.00 97.50 87 PHE A O 1
ATOM 692 N N . ALA A 1 88 ? 1.678 -6.334 1.498 1.00 96.81 88 ALA A N 1
ATOM 693 C CA . ALA A 1 88 ? 1.422 -6.952 0.202 1.00 96.81 88 ALA A CA 1
ATOM 694 C C . ALA A 1 88 ? 2.404 -6.397 -0.826 1.00 96.81 88 ALA A C 1
ATOM 696 O O . ALA A 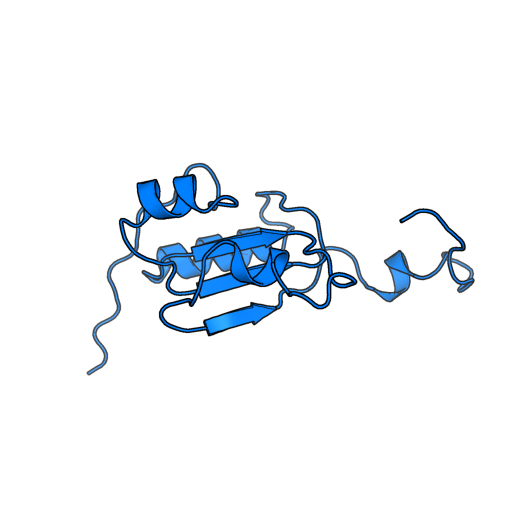1 88 ? 2.442 -5.190 -1.052 1.00 96.81 88 ALA A O 1
ATOM 697 N N . VAL A 1 89 ? 3.185 -7.268 -1.459 1.00 94.88 89 VAL A N 1
ATOM 698 C CA . VAL A 1 89 ? 4.071 -6.871 -2.557 1.00 94.88 89 VAL A CA 1
ATOM 699 C C . VAL A 1 89 ? 3.275 -6.924 -3.854 1.00 94.88 89 VAL A C 1
ATOM 701 O O . VAL A 1 89 ? 2.710 -7.963 -4.193 1.00 94.88 89 VAL A O 1
ATOM 704 N N . VAL A 1 90 ? 3.205 -5.796 -4.554 1.00 91.94 90 VAL A N 1
ATOM 705 C CA . VAL A 1 90 ? 2.390 -5.623 -5.759 1.00 91.94 90 VAL A CA 1
ATOM 706 C C . VAL A 1 90 ? 3.317 -5.473 -6.971 1.00 91.94 90 VAL A C 1
ATOM 708 O O . VAL A 1 90 ? 4.289 -4.714 -6.894 1.00 91.94 90 VAL A O 1
ATOM 711 N N . PRO A 1 91 ? 3.060 -6.182 -8.087 1.00 82.50 91 PRO A N 1
ATOM 712 C CA . PRO A 1 91 ? 3.820 -5.982 -9.317 1.00 82.50 91 PRO A CA 1
ATOM 713 C C . PRO A 1 91 ? 3.568 -4.582 -9.898 1.00 82.50 91 PRO A C 1
ATOM 715 O O . PRO A 1 91 ? 2.517 -3.981 -9.668 1.00 82.50 91 PRO A O 1
ATOM 718 N N . GLY A 1 92 ? 4.529 -4.076 -10.672 1.00 82.94 92 GLY A N 1
ATOM 719 C CA . GLY A 1 92 ? 4.348 -2.841 -11.437 1.00 82.94 92 GLY A CA 1
ATOM 720 C C . GLY A 1 92 ? 3.334 -2.995 -12.573 1.00 82.94 92 GLY A C 1
ATOM 721 O O . GLY A 1 92 ? 2.912 -4.108 -12.895 1.00 82.94 92 GLY A O 1
ATOM 722 N N . ALA A 1 93 ? 2.947 -1.878 -13.194 1.00 85.12 93 ALA A N 1
ATOM 723 C CA . ALA A 1 93 ? 1.998 -1.898 -14.311 1.00 85.12 93 ALA A CA 1
ATOM 724 C C . ALA A 1 93 ? 2.608 -2.484 -15.599 1.00 85.12 93 ALA A C 1
ATOM 726 O O . ALA A 1 93 ? 1.886 -2.960 -16.475 1.00 85.12 93 ALA A O 1
ATOM 727 N N . VAL A 1 94 ? 3.939 -2.450 -15.711 1.00 83.12 94 VAL A N 1
ATOM 728 C CA . VAL A 1 94 ? 4.690 -2.942 -16.869 1.00 83.12 94 VAL A CA 1
ATOM 729 C C . VAL A 1 94 ? 5.355 -4.276 -16.546 1.00 83.12 94 VAL A C 1
ATOM 731 O O . VAL A 1 94 ? 5.908 -4.472 -15.464 1.00 83.12 94 VAL A O 1
ATOM 734 N N . ASP A 1 95 ? 5.325 -5.185 -17.518 1.00 82.38 95 ASP A N 1
ATOM 735 C CA . ASP A 1 95 ? 5.976 -6.484 -17.420 1.00 82.38 95 ASP A CA 1
ATOM 736 C C . ASP A 1 95 ? 7.505 -6.354 -17.179 1.00 82.38 95 ASP A C 1
ATOM 738 O O . ASP A 1 95 ? 8.174 -5.540 -17.831 1.00 82.38 95 ASP A O 1
ATOM 742 N N . PRO A 1 96 ? 8.097 -7.160 -16.273 1.00 77.75 96 PRO A N 1
ATOM 743 C CA . PRO A 1 96 ? 9.522 -7.085 -15.954 1.00 77.75 96 PRO A CA 1
ATOM 744 C C . PRO A 1 96 ? 10.456 -7.324 -17.145 1.00 77.75 96 PRO A C 1
ATOM 746 O O . PRO A 1 96 ? 11.530 -6.724 -17.201 1.00 77.75 96 PRO A O 1
ATOM 749 N N . MET A 1 97 ? 10.074 -8.174 -18.105 1.00 82.12 97 MET A N 1
ATOM 750 C CA . MET A 1 97 ? 10.861 -8.401 -19.318 1.00 82.12 97 MET A CA 1
ATOM 751 C C . MET A 1 97 ? 10.874 -7.139 -20.185 1.00 82.12 97 MET A C 1
ATOM 753 O O . MET A 1 97 ? 11.925 -6.759 -20.692 1.00 82.12 97 MET A O 1
ATOM 757 N N . ILE A 1 98 ? 9.746 -6.439 -20.310 1.00 80.94 98 ILE A N 1
ATOM 758 C CA . ILE A 1 98 ? 9.669 -5.185 -21.078 1.00 80.94 98 ILE A CA 1
ATOM 759 C C . ILE A 1 98 ? 10.515 -4.078 -20.430 1.00 80.94 98 ILE A C 1
ATOM 761 O O . ILE A 1 98 ? 11.169 -3.305 -21.139 1.00 80.94 98 ILE A O 1
ATOM 765 N N . ASN A 1 99 ? 10.537 -4.022 -19.095 1.00 79.12 99 ASN A N 1
ATOM 766 C CA . ASN A 1 99 ? 11.362 -3.066 -18.353 1.00 79.12 99 ASN A CA 1
ATOM 767 C C . ASN A 1 99 ? 12.859 -3.389 -18.445 1.00 79.12 99 ASN A C 1
ATOM 769 O O . ASN A 1 99 ? 13.675 -2.492 -18.650 1.00 79.12 99 ASN A O 1
ATOM 773 N N . ALA A 1 100 ? 13.237 -4.662 -18.327 1.00 78.62 100 ALA A N 1
ATOM 774 C CA . ALA A 1 100 ? 14.641 -5.069 -18.313 1.00 78.62 100 ALA A CA 1
ATOM 775 C C . ALA A 1 100 ? 15.264 -5.204 -19.714 1.00 78.62 100 ALA A C 1
ATOM 777 O O . ALA A 1 100 ? 16.490 -5.129 -19.844 1.00 78.62 100 ALA A O 1
ATOM 778 N N . TYR A 1 101 ? 14.456 -5.398 -20.760 1.00 80.50 101 TYR A N 1
ATOM 779 C CA . TYR A 1 101 ? 14.932 -5.706 -22.108 1.00 80.50 101 TYR A CA 1
ATOM 780 C C . TYR A 1 101 ? 14.397 -4.731 -23.166 1.00 80.50 101 TYR A C 1
ATOM 782 O O . TYR A 1 101 ? 13.366 -4.073 -23.025 1.00 80.50 101 TYR A O 1
ATOM 790 N N . THR A 1 102 ? 15.149 -4.585 -24.252 1.00 79.62 102 THR A N 1
ATOM 791 C CA . THR A 1 102 ? 14.678 -3.941 -25.481 1.00 79.62 102 THR A CA 1
ATOM 792 C C . THR A 1 102 ? 13.787 -4.910 -26.267 1.00 79.62 102 THR A C 1
ATOM 794 O O . THR A 1 102 ? 13.852 -6.120 -26.032 1.00 79.62 102 THR A O 1
ATOM 797 N N . PRO A 1 103 ? 13.014 -4.434 -27.263 1.00 80.62 103 PRO A N 1
ATOM 798 C CA . PRO A 1 103 ? 12.253 -5.319 -28.152 1.00 80.62 103 PRO A CA 1
ATOM 799 C C . PRO A 1 103 ? 13.116 -6.385 -28.850 1.00 80.62 103 PRO A C 1
ATOM 801 O O . PRO A 1 103 ? 12.627 -7.454 -29.191 1.00 80.62 103 PRO A O 1
ATOM 804 N N . ALA A 1 104 ? 14.417 -6.121 -29.019 1.00 85.31 104 ALA A N 1
ATOM 805 C CA . ALA A 1 104 ? 15.397 -7.061 -29.564 1.00 85.31 104 ALA A CA 1
ATOM 806 C C . ALA A 1 104 ? 16.024 -7.993 -28.500 1.00 85.31 104 ALA A C 1
ATOM 808 O O . ALA A 1 104 ? 17.105 -8.537 -28.729 1.00 85.31 104 ALA A O 1
ATOM 809 N N . LEU A 1 105 ? 15.398 -8.135 -27.323 1.00 79.88 105 LEU A N 1
ATOM 810 C CA . LEU A 1 105 ? 15.838 -8.969 -26.192 1.00 79.88 105 LEU A CA 1
ATOM 811 C C . LEU A 1 105 ? 17.244 -8.643 -25.661 1.00 79.88 105 LEU A C 1
ATOM 813 O O . LEU A 1 105 ? 17.893 -9.469 -25.018 1.00 79.88 105 LEU A O 1
ATOM 817 N N . ARG A 1 106 ? 17.733 -7.417 -25.880 1.00 79.19 106 ARG A N 1
ATOM 818 C CA . ARG A 1 106 ? 18.977 -6.952 -25.253 1.00 79.19 106 ARG A CA 1
ATOM 819 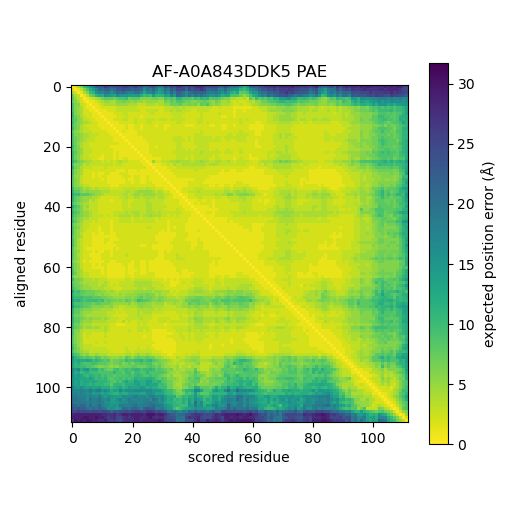C C . ARG A 1 106 ? 18.655 -6.332 -23.906 1.00 79.19 106 ARG A C 1
ATOM 821 O O . ARG A 1 106 ? 17.745 -5.515 -23.822 1.00 79.19 106 ARG A O 1
ATOM 828 N N . LYS A 1 107 ? 19.414 -6.683 -22.868 1.00 77.94 107 LYS A N 1
ATOM 829 C CA . LYS A 1 107 ? 19.289 -6.040 -21.555 1.00 77.94 107 LYS A CA 1
ATOM 830 C C . LYS A 1 107 ? 19.499 -4.532 -21.721 1.00 77.94 107 LYS A C 1
ATOM 832 O O . LYS A 1 107 ? 20.513 -4.130 -22.301 1.00 77.94 107 LYS A O 1
ATOM 837 N N . ARG A 1 108 ? 18.558 -3.714 -21.248 1.00 72.25 108 ARG A N 1
ATOM 838 C CA . ARG A 1 108 ? 18.743 -2.258 -21.205 1.00 72.25 108 ARG A CA 1
ATOM 839 C C . ARG A 1 108 ? 19.917 -1.976 -20.261 1.00 72.25 108 ARG A C 1
ATOM 841 O O . ARG A 1 108 ? 19.941 -2.480 -19.139 1.00 72.25 108 ARG A O 1
ATOM 848 N N . ARG A 1 109 ? 20.943 -1.286 -20.760 1.00 62.91 109 ARG A N 1
ATOM 849 C CA . ARG A 1 109 ? 22.082 -0.819 -19.959 1.00 62.91 109 ARG A CA 1
ATOM 850 C C . ARG A 1 109 ? 21.773 0.616 -19.551 1.00 62.91 109 ARG A C 1
ATOM 852 O O . ARG A 1 109 ? 21.549 1.414 -20.448 1.00 62.91 109 ARG A O 1
ATOM 859 N N . ASP A 1 110 ? 21.740 0.841 -18.240 1.00 55.34 110 ASP A N 1
ATOM 860 C CA . ASP A 1 110 ? 21.637 2.120 -17.528 1.00 55.34 110 ASP A CA 1
ATOM 861 C C . ASP A 1 110 ? 20.659 3.146 -18.110 1.00 55.34 110 ASP A C 1
ATOM 863 O O . ASP A 1 110 ? 21.029 3.948 -18.950 1.00 55.34 110 ASP A O 1
ATOM 867 N N . ASP A 1 111 ? 19.422 3.107 -17.610 1.00 45.56 111 ASP A N 1
ATOM 868 C CA . ASP A 1 111 ? 18.581 4.286 -17.352 1.00 45.56 111 ASP A CA 1
ATOM 869 C C . ASP A 1 111 ? 17.460 3.836 -16.394 1.00 45.56 111 ASP A C 1
ATOM 871 O O . ASP A 1 111 ? 16.333 3.538 -16.801 1.00 45.56 111 ASP A O 1
ATOM 875 N N . ALA A 1 112 ? 17.826 3.657 -15.121 1.00 43.41 112 ALA A N 1
ATOM 876 C CA . ALA A 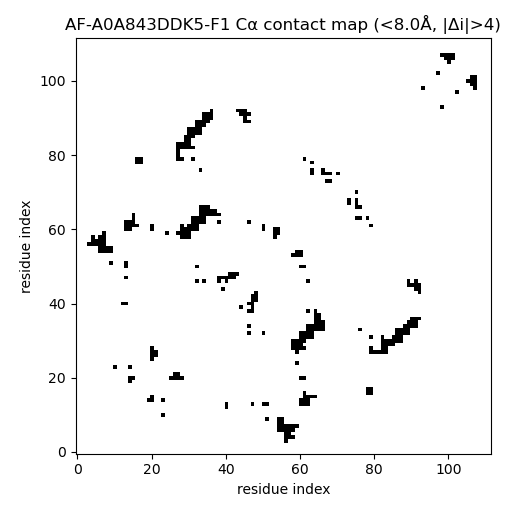1 112 ? 16.919 3.494 -13.983 1.00 43.41 112 ALA A CA 1
ATOM 877 C C . ALA A 1 112 ? 17.611 3.978 -12.704 1.00 43.41 112 ALA A C 1
ATOM 879 O O . ALA A 1 112 ? 18.771 3.558 -12.473 1.00 43.41 112 ALA A O 1
#

Solvent-accessible surface area (backbone atoms only — not comparable to full-atom values): 6716 Å² total; per-residue (Å²): 133,86,78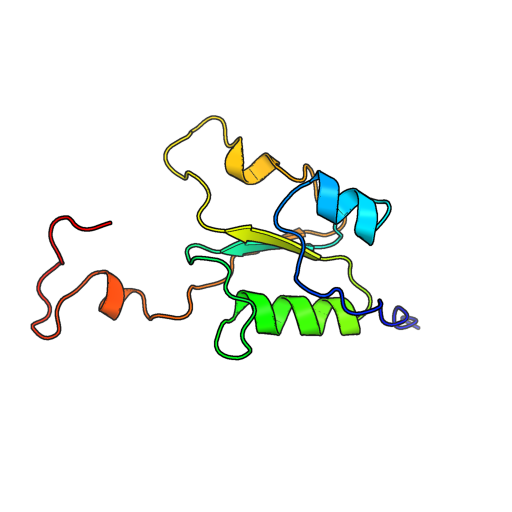,77,57,66,60,45,87,82,64,100,61,78,27,69,47,52,69,51,32,40,71,76,61,76,45,64,32,30,33,34,39,38,27,77,31,82,85,51,93,39,80,84,24,55,64,33,40,51,46,52,54,38,21,52,58,38,40,45,55,30,41,43,53,53,54,59,82,81,50,86,85,39,60,56,75,43,64,67,53,76,44,76,70,42,78,43,82,43,71,46,75,64,59,68,64,66,72,46,24,43,99,84,72,43,70,64,76,88,90,128

Nearest PDB structures (foldseek):
  8wxm-assembly1_A  TM=4.818E-01  e=5.536E+00  Rhodothermus marinus DSM 4252
  1on8-assembly1_B  TM=2.200E-01  e=1.666E+00  Mus musculus
  5yvr-assembly1_A-2  TM=2.894E-01  e=2.841E+00  candidate division MSBL1 archaeon SCGC-AAA259E19
  5yvm-assembly1_A  TM=2.966E-01  e=4.239E+00  candidate division MSBL1 archaeon SCGC-AAA259E19